Protein AF-M1EBD8-F1 (afdb_monomer_lite)

Structure (mmCIF, N/CA/C/O backbone):
data_AF-M1EBD8-F1
#
_entry.id   AF-M1EBD8-F1
#
loop_
_atom_site.group_PDB
_atom_site.id
_atom_site.type_symbol
_atom_site.label_atom_id
_atom_site.label_alt_id
_atom_site.label_comp_id
_atom_site.label_asym_id
_atom_site.label_entity_id
_atom_site.label_seq_id
_atom_site.pdbx_PDB_ins_code
_atom_site.Cartn_x
_atom_site.Cartn_y
_atom_site.Cartn_z
_atom_site.occupancy
_atom_site.B_iso_or_equiv
_atom_site.auth_seq_id
_atom_site.auth_comp_id
_atom_site.auth_asym_id
_atom_site.auth_atom_id
_atom_site.pdbx_PDB_model_num
ATOM 1 N N . ASN A 1 1 ? 43.723 12.667 -12.538 1.00 62.78 1 ASN A N 1
ATOM 2 C CA . ASN A 1 1 ? 42.540 11.938 -13.039 1.00 62.78 1 ASN A CA 1
ATOM 3 C C . ASN A 1 1 ? 41.293 12.764 -12.807 1.00 62.78 1 ASN A C 1
ATOM 5 O O . ASN A 1 1 ? 40.659 12.620 -11.770 1.00 62.78 1 ASN A O 1
ATOM 9 N N . GLU A 1 2 ? 40.964 13.647 -13.747 1.00 70.75 2 GLU A N 1
ATOM 10 C CA . GLU A 1 2 ? 39.648 14.291 -13.784 1.00 70.75 2 GLU A CA 1
ATOM 11 C C . GLU A 1 2 ? 38.629 13.294 -14.343 1.00 70.75 2 GLU A C 1
ATOM 13 O O . GLU A 1 2 ? 38.873 12.660 -15.369 1.00 70.75 2 GLU A O 1
ATOM 18 N N . LYS A 1 3 ? 37.501 13.105 -13.650 1.00 78.56 3 LYS A N 1
ATOM 19 C CA . LYS A 1 3 ? 36.395 12.296 -14.174 1.00 78.56 3 LYS A CA 1
ATOM 20 C C . LYS A 1 3 ? 35.703 13.076 -15.292 1.00 78.56 3 LYS A C 1
ATOM 22 O O . LYS A 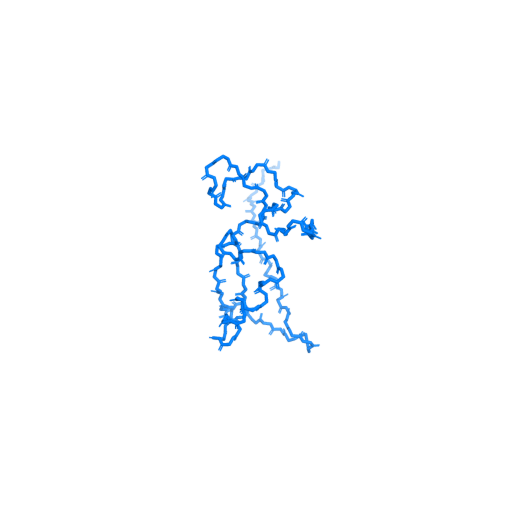1 3 ? 35.174 14.150 -15.039 1.00 78.56 3 LYS A O 1
ATOM 27 N N . SER A 1 4 ? 35.642 12.500 -16.491 1.00 81.62 4 SER A N 1
ATOM 28 C CA . SER A 1 4 ? 34.998 13.100 -17.672 1.00 81.62 4 SER A CA 1
ATOM 29 C C . SER A 1 4 ? 33.459 13.057 -17.650 1.00 81.62 4 SER A C 1
ATOM 31 O O . SER A 1 4 ? 32.826 13.552 -18.576 1.00 81.62 4 SER A O 1
ATOM 33 N N . GLY A 1 5 ? 32.847 12.463 -16.617 1.00 84.44 5 GLY A N 1
ATOM 34 C CA . GLY A 1 5 ? 31.394 12.386 -16.440 1.00 84.44 5 GLY A CA 1
ATOM 35 C C . GLY A 1 5 ? 30.945 11.186 -15.600 1.00 84.44 5 GLY A C 1
ATOM 36 O O . GLY A 1 5 ? 31.762 10.371 -15.165 1.00 84.44 5 GLY A O 1
ATOM 37 N N . GLY A 1 6 ? 29.635 11.086 -15.372 1.00 91.25 6 GLY A N 1
ATOM 38 C CA . GLY A 1 6 ? 28.967 9.959 -14.716 1.00 91.25 6 GLY A CA 1
ATOM 39 C C . GLY A 1 6 ? 27.509 9.860 -15.167 1.00 91.25 6 GLY A C 1
ATOM 40 O O . GLY A 1 6 ? 26.923 10.864 -15.568 1.00 91.25 6 GLY A O 1
ATOM 41 N N . GLY A 1 7 ? 26.936 8.657 -15.122 1.00 93.06 7 GLY A N 1
ATOM 42 C CA . GLY A 1 7 ? 25.566 8.396 -15.562 1.00 93.06 7 GLY A CA 1
ATOM 43 C C . GLY A 1 7 ? 24.920 7.237 -14.810 1.00 93.06 7 GLY A C 1
ATOM 44 O O . GLY A 1 7 ? 25.596 6.503 -14.087 1.00 93.06 7 GLY A O 1
ATOM 45 N N . TYR A 1 8 ? 23.608 7.093 -14.999 1.00 95.75 8 TYR A N 1
ATOM 46 C CA . TYR A 1 8 ? 22.780 6.064 -14.374 1.00 95.75 8 TYR A CA 1
ATOM 47 C C . TYR A 1 8 ? 21.894 5.396 -15.423 1.00 95.75 8 TYR A C 1
ATOM 49 O O . TYR A 1 8 ? 21.494 6.029 -16.400 1.00 95.75 8 TYR A O 1
ATOM 57 N N . ILE A 1 9 ? 21.573 4.128 -15.184 1.00 96.81 9 ILE A N 1
ATOM 58 C CA . ILE A 1 9 ? 20.547 3.383 -15.912 1.00 96.81 9 ILE A CA 1
ATOM 59 C C . ILE A 1 9 ? 19.489 2.924 -14.914 1.00 96.81 9 ILE A C 1
A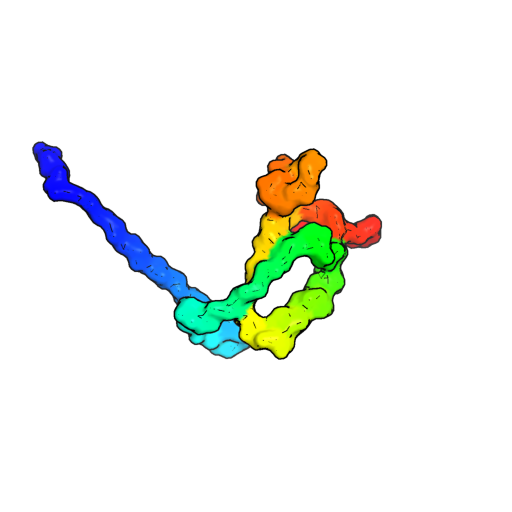TOM 61 O O . ILE A 1 9 ? 19.815 2.588 -13.774 1.00 96.81 9 ILE A O 1
ATOM 65 N N . VAL A 1 10 ? 18.234 2.915 -15.346 1.00 97.25 10 VAL A N 1
ATOM 66 C CA . VAL A 1 10 ? 17.127 2.314 -14.600 1.00 97.25 10 VAL A CA 1
ATOM 67 C C . VAL A 1 10 ? 16.816 0.980 -15.261 1.00 97.25 10 VAL A C 1
ATOM 69 O O . VAL A 1 10 ? 16.757 0.895 -16.486 1.00 97.25 10 VAL A O 1
ATOM 72 N N . VAL A 1 11 ? 16.673 -0.060 -14.448 1.00 97.12 11 VAL A N 1
ATOM 73 C CA . VAL A 1 11 ? 16.212 -1.373 -14.895 1.00 97.12 11 VAL A CA 1
ATOM 74 C C . VAL A 1 11 ? 14.846 -1.584 -14.273 1.00 97.12 11 VAL A C 1
ATOM 76 O O . VAL A 1 11 ? 14.723 -1.622 -13.047 1.00 97.12 11 VAL A O 1
ATOM 79 N N . ASP A 1 12 ? 13.835 -1.680 -15.123 1.00 97.62 12 ASP A N 1
ATOM 80 C CA . ASP A 1 12 ? 12.457 -1.830 -14.687 1.00 97.62 12 ASP A CA 1
ATOM 81 C C . ASP A 1 12 ? 12.202 -3.219 -14.077 1.00 97.62 12 ASP A C 1
ATOM 83 O O . ASP A 1 12 ? 12.794 -4.215 -14.514 1.00 97.62 12 ASP A O 1
ATOM 87 N N . PRO A 1 13 ? 11.326 -3.320 -13.061 1.00 97.12 13 PRO A N 1
ATOM 88 C CA . PRO A 1 13 ? 10.946 -4.603 -12.492 1.00 97.12 13 PRO A CA 1
ATOM 89 C C . PRO A 1 13 ? 10.033 -5.383 -13.444 1.00 97.12 13 PRO A C 1
ATOM 91 O O . PRO A 1 13 ? 9.250 -4.809 -14.200 1.00 97.12 13 PRO A O 1
ATOM 94 N N . VAL A 1 14 ? 10.060 -6.710 -13.327 1.00 97.69 14 VAL A N 1
ATOM 95 C CA . VAL A 1 14 ? 9.066 -7.586 -13.959 1.00 97.69 14 VAL A CA 1
ATOM 96 C C . VAL A 1 14 ? 8.001 -7.929 -12.924 1.00 97.69 14 VAL A C 1
ATOM 98 O O . VAL A 1 14 ? 8.305 -8.512 -11.882 1.00 97.69 14 VAL A O 1
ATOM 101 N N . LEU A 1 15 ? 6.752 -7.551 -13.196 1.00 97.50 15 LEU A N 1
ATOM 102 C CA . LEU A 1 15 ? 5.621 -7.857 -12.325 1.00 97.50 15 LEU A CA 1
ATOM 103 C C . LEU A 1 15 ? 4.981 -9.177 -12.751 1.00 97.50 15 LEU A C 1
ATOM 105 O O . LEU A 1 15 ? 4.673 -9.367 -13.926 1.00 97.50 15 LEU A O 1
ATOM 109 N N . HIS A 1 16 ? 4.743 -10.065 -11.789 1.00 97.19 16 HIS A N 1
ATOM 110 C CA . HIS A 1 16 ? 4.027 -11.319 -12.000 1.00 97.19 16 HIS A CA 1
ATOM 111 C C . HIS A 1 16 ? 2.765 -11.363 -11.137 1.00 97.19 16 HIS A C 1
ATOM 113 O O . HIS A 1 16 ? 2.802 -10.997 -9.961 1.00 97.19 16 HIS A O 1
ATOM 119 N N . VAL A 1 17 ? 1.650 -11.806 -11.716 1.00 95.00 17 VAL A N 1
ATOM 120 C CA . VAL A 1 17 ? 0.339 -11.880 -11.055 1.00 95.00 17 VAL A CA 1
ATOM 121 C C . VAL A 1 17 ? -0.365 -13.200 -11.377 1.00 95.00 17 VAL A C 1
ATOM 123 O O . VAL A 1 17 ? -0.045 -13.859 -12.361 1.00 95.00 17 VAL A O 1
ATOM 126 N N . GLY A 1 18 ? -1.353 -13.572 -10.559 1.00 93.06 18 GLY A N 1
ATOM 127 C CA . GLY A 1 18 ? -2.143 -14.788 -10.770 1.00 93.06 18 GLY A CA 1
ATOM 128 C C . GLY A 1 18 ? -1.420 -16.082 -10.375 1.00 93.06 18 GLY A C 1
ATOM 129 O O . GLY A 1 18 ? -0.225 -16.100 -10.087 1.00 93.06 18 GLY A O 1
ATOM 130 N N . ALA A 1 19 ? -2.170 -17.185 -10.322 1.00 93.31 19 ALA A N 1
ATOM 131 C CA . ALA A 1 19 ? -1.631 -18.508 -9.983 1.00 93.31 19 ALA A CA 1
ATOM 132 C C . ALA A 1 19 ? -0.773 -19.116 -11.111 1.00 93.31 19 ALA A C 1
ATOM 134 O O . ALA A 1 19 ? 0.017 -20.023 -10.870 1.00 93.31 19 ALA A O 1
ATOM 135 N N . ASP A 1 20 ? -0.932 -18.612 -12.332 1.00 95.25 20 ASP A N 1
ATOM 136 C CA . ASP A 1 20 ? -0.189 -18.975 -13.538 1.00 95.25 20 ASP A CA 1
ATOM 137 C C . ASP A 1 20 ? 1.091 -18.142 -13.733 1.00 95.25 20 ASP A C 1
ATOM 139 O O . ASP A 1 20 ? 1.807 -18.341 -14.714 1.00 95.25 20 ASP A O 1
ATOM 143 N N . ASN A 1 21 ? 1.409 -17.243 -12.792 1.00 95.25 21 ASN A N 1
ATOM 144 C CA . ASN A 1 21 ? 2.603 -16.395 -12.813 1.00 95.25 21 ASN A CA 1
ATOM 145 C C . ASN A 1 21 ? 2.697 -15.507 -14.072 1.00 95.25 21 ASN A C 1
ATOM 147 O O . ASN A 1 21 ? 3.788 -15.262 -14.601 1.00 95.25 21 ASN A O 1
ATOM 151 N N . HIS A 1 22 ? 1.548 -15.026 -14.553 1.00 96.62 22 HIS A N 1
ATOM 152 C CA . HIS A 1 22 ? 1.438 -14.183 -15.735 1.00 96.62 22 HIS A CA 1
ATOM 153 C C . HIS A 1 22 ? 2.249 -12.891 -15.579 1.00 96.62 22 HIS A C 1
ATOM 155 O O . HIS A 1 22 ? 2.123 -12.188 -14.575 1.00 96.62 22 HIS A O 1
ATOM 161 N N . VAL A 1 23 ? 3.068 -12.566 -16.584 1.00 97.94 23 VAL A N 1
ATOM 162 C CA . VAL A 1 23 ? 3.811 -11.299 -16.623 1.00 97.94 23 VAL A CA 1
ATOM 163 C C . VAL A 1 23 ? 2.829 -10.170 -16.907 1.00 97.94 23 VAL A C 1
ATOM 165 O O . VAL A 1 23 ? 2.214 -10.155 -17.968 1.00 97.94 23 VAL A O 1
ATOM 168 N N . LEU A 1 24 ? 2.718 -9.213 -15.989 1.00 97.50 24 LEU A N 1
ATOM 169 C CA . LEU A 1 24 ? 1.961 -7.981 -16.185 1.00 97.50 24 LEU A CA 1
ATOM 170 C C . LEU A 1 24 ? 2.895 -6.907 -16.769 1.00 97.50 24 LEU A C 1
ATOM 172 O O . LEU A 1 24 ? 3.784 -6.438 -16.052 1.00 97.50 24 LEU A O 1
ATOM 176 N N . PRO A 1 25 ? 2.716 -6.485 -18.037 1.00 97.69 25 PRO A N 1
ATOM 177 C CA . PRO A 1 25 ? 3.466 -5.360 -18.585 1.00 97.69 25 PRO A CA 1
ATOM 178 C C . PRO A 1 25 ? 3.207 -4.093 -17.765 1.00 97.69 25 PRO A C 1
ATOM 180 O O . PRO A 1 25 ? 2.069 -3.839 -17.364 1.00 97.69 25 PRO A O 1
ATOM 183 N N . LEU A 1 26 ? 4.240 -3.277 -17.539 1.00 97.44 26 LEU A N 1
ATOM 184 C CA . LEU A 1 26 ? 4.116 -2.062 -16.722 1.00 97.44 26 LEU A CA 1
ATOM 185 C C . LEU A 1 26 ? 3.100 -1.063 -17.298 1.00 97.44 26 LEU A C 1
ATOM 187 O O . LEU A 1 26 ? 2.336 -0.468 -16.541 1.00 97.44 26 LEU A O 1
ATOM 191 N N . ASP A 1 27 ? 3.000 -0.973 -18.626 1.00 97.44 27 ASP A N 1
ATOM 192 C CA . ASP A 1 27 ? 2.007 -0.140 -19.324 1.00 97.44 27 ASP A CA 1
ATOM 193 C C . ASP A 1 27 ? 0.559 -0.634 -19.148 1.00 97.44 27 ASP A C 1
ATOM 195 O O . ASP A 1 27 ? -0.393 0.074 -19.473 1.00 97.44 27 ASP A O 1
ATOM 199 N N . CYS A 1 28 ? 0.369 -1.851 -18.632 1.00 97.38 28 CYS A N 1
ATOM 200 C CA . CYS A 1 28 ? -0.943 -2.434 -18.366 1.00 97.38 28 CYS A CA 1
ATOM 201 C C . CYS A 1 28 ? -1.374 -2.299 -16.899 1.00 97.38 28 CYS A C 1
ATOM 203 O O . CYS A 1 28 ? -2.427 -2.825 -16.531 1.00 97.38 28 CYS A O 1
ATOM 205 N N . VAL A 1 29 ? -0.602 -1.621 -16.042 1.00 97.69 29 VAL A N 1
ATOM 206 C CA . VAL A 1 29 ? -0.989 -1.403 -14.642 1.00 97.69 29 VAL A CA 1
ATOM 207 C C . VAL A 1 29 ? -2.222 -0.499 -14.567 1.00 97.69 29 VAL A C 1
ATOM 209 O O . VAL A 1 29 ? -2.227 0.640 -15.025 1.00 97.69 29 VAL A O 1
ATOM 212 N N . THR A 1 30 ? -3.269 -1.003 -13.920 1.00 97.69 30 THR A N 1
ATOM 213 C CA . THR A 1 30 ? -4.476 -0.258 -13.559 1.00 97.69 30 THR A CA 1
ATOM 214 C C . THR A 1 30 ? -4.639 -0.324 -12.046 1.00 97.69 30 THR A C 1
ATOM 216 O O . THR A 1 30 ? -4.847 -1.386 -11.455 1.00 97.69 30 THR A O 1
ATOM 219 N N . LEU A 1 31 ? -4.507 0.829 -11.393 1.00 98.00 31 LEU A N 1
ATOM 220 C CA . LEU A 1 31 ? -4.306 0.907 -9.949 1.00 98.00 31 LEU A CA 1
ATOM 221 C C . LEU A 1 31 ? -5.438 1.662 -9.253 1.00 98.00 31 LEU A C 1
ATOM 223 O O . LEU A 1 31 ? -5.780 2.779 -9.643 1.00 98.00 31 LEU A O 1
ATOM 227 N N . GLN A 1 32 ? -5.980 1.075 -8.183 1.00 98.44 32 GLN A N 1
ATOM 228 C CA . GLN A 1 32 ? -6.941 1.742 -7.306 1.00 98.44 32 GLN A CA 1
ATOM 229 C C . GLN A 1 32 ? -6.313 2.062 -5.951 1.00 98.44 32 GLN A C 1
ATOM 231 O O . GLN A 1 32 ? -5.748 1.193 -5.286 1.00 98.44 32 GLN A O 1
ATOM 236 N N . THR A 1 33 ? -6.419 3.326 -5.536 1.00 98.31 33 THR A N 1
ATOM 237 C CA . THR A 1 33 ? -5.934 3.769 -4.225 1.00 98.31 33 THR A CA 1
ATOM 238 C C . THR A 1 33 ? -7.027 3.653 -3.170 1.00 98.31 33 THR A C 1
ATOM 240 O O . THR A 1 33 ? -8.133 4.154 -3.365 1.00 98.31 33 THR A O 1
ATOM 243 N N . PHE A 1 34 ? -6.691 3.068 -2.020 1.00 98.38 34 PHE A N 1
ATOM 244 C CA . PHE A 1 34 ? -7.551 3.013 -0.842 1.00 98.38 34 PHE A CA 1
ATOM 245 C C . PHE A 1 34 ? -6.918 3.754 0.339 1.00 98.38 34 PHE A C 1
ATOM 247 O O . PHE A 1 34 ? -5.757 3.539 0.696 1.00 98.38 34 PHE A O 1
ATOM 254 N N . LEU A 1 35 ? -7.720 4.597 0.995 1.00 97.94 35 LEU A N 1
ATOM 255 C CA . LEU A 1 35 ? -7.381 5.164 2.297 1.00 97.94 35 LEU A CA 1
ATOM 256 C C . LEU A 1 35 ? -7.509 4.061 3.349 1.00 97.94 35 LEU A C 1
ATOM 258 O O . LEU A 1 35 ? -8.614 3.758 3.796 1.00 97.94 35 LEU A O 1
ATOM 262 N N . ALA A 1 36 ? -6.387 3.470 3.757 1.00 97.56 36 ALA A N 1
ATOM 263 C CA . ALA A 1 36 ? -6.379 2.297 4.631 1.00 97.56 36 ALA A CA 1
ATOM 264 C C . ALA A 1 36 ? -7.152 2.515 5.942 1.00 97.56 36 ALA A C 1
ATOM 266 O O . ALA A 1 36 ? -7.925 1.658 6.361 1.00 97.56 36 ALA A O 1
ATOM 267 N N . LYS A 1 37 ? -7.059 3.715 6.535 1.00 96.25 37 LYS A N 1
ATOM 268 C CA 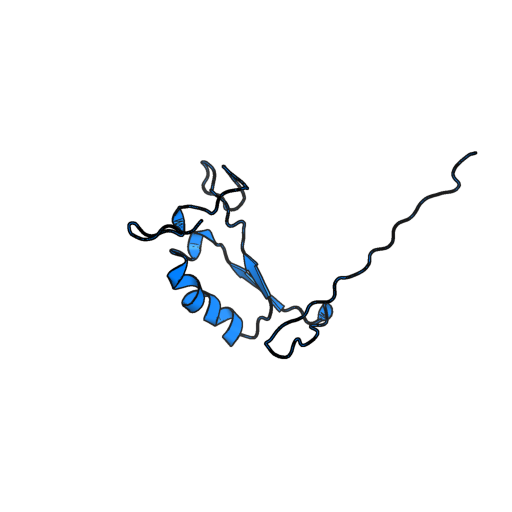. LYS A 1 37 ? -7.820 4.085 7.743 1.00 96.25 37 LYS A CA 1
ATOM 269 C C . LYS A 1 37 ? -9.349 4.020 7.585 1.00 96.25 37 LYS A C 1
ATOM 271 O O . LYS A 1 37 ? -10.058 3.990 8.582 1.00 96.25 37 LYS A O 1
ATOM 276 N N . CYS A 1 38 ? -9.863 4.021 6.354 1.00 96.88 38 CYS A N 1
ATOM 277 C CA . CYS A 1 38 ? -11.291 3.916 6.044 1.00 96.88 38 CYS A CA 1
ATOM 278 C C . CYS A 1 38 ? -11.731 2.471 5.733 1.00 96.88 38 CYS A C 1
ATOM 280 O O . CYS A 1 38 ? -12.924 2.220 5.565 1.00 96.88 38 CYS A O 1
ATOM 282 N N . LEU A 1 39 ? -10.802 1.509 5.679 1.00 97.31 39 LEU A N 1
ATOM 283 C CA . LEU A 1 39 ? -11.094 0.097 5.405 1.00 97.31 39 LEU A CA 1
ATOM 284 C C . LEU A 1 39 ? -11.530 -0.702 6.641 1.00 97.31 39 LEU A C 1
ATOM 286 O O . LEU A 1 39 ? -11.949 -1.845 6.491 1.00 97.31 39 LEU A O 1
ATOM 290 N N . GLY A 1 40 ? -11.524 -0.100 7.834 1.00 96.00 40 GLY A N 1
ATOM 291 C CA . GLY A 1 40 ? -11.973 -0.768 9.057 1.00 96.00 40 GLY A CA 1
ATOM 292 C C . GLY A 1 40 ? -11.084 -1.960 9.448 1.00 96.00 40 GLY A C 1
ATOM 293 O O . GLY A 1 40 ? -9.912 -1.997 9.059 1.00 96.00 40 GLY A O 1
ATOM 294 N N . PRO A 1 41 ? -11.620 -2.922 10.222 1.00 97.12 41 PRO A N 1
ATOM 295 C CA . PRO A 1 41 ? -10.866 -4.088 10.672 1.00 97.12 41 PRO A CA 1
ATOM 296 C C . PRO A 1 41 ? -10.370 -4.960 9.514 1.00 97.12 41 PRO A C 1
ATOM 298 O O . PRO A 1 41 ? -11.083 -5.149 8.528 1.00 97.12 41 PRO A O 1
ATOM 301 N N . PHE A 1 42 ? -9.170 -5.525 9.648 1.00 97.44 42 PHE A N 1
ATOM 302 C CA . PHE A 1 42 ? -8.470 -6.222 8.562 1.00 97.44 42 PHE A CA 1
ATOM 303 C C . PHE A 1 42 ? -9.246 -7.417 7.975 1.00 97.44 42 PHE A C 1
ATOM 305 O O . PHE A 1 42 ? -9.204 -7.648 6.771 1.00 97.44 42 PHE A O 1
ATOM 312 N N . ASP A 1 43 ? -10.019 -8.145 8.788 1.00 96.50 43 ASP A N 1
ATOM 313 C CA . ASP A 1 43 ? -10.865 -9.264 8.336 1.00 96.50 43 ASP A CA 1
ATOM 314 C C . ASP A 1 43 ? -11.976 -8.854 7.362 1.00 96.50 43 ASP A C 1
ATOM 316 O O . ASP A 1 43 ? -12.492 -9.699 6.636 1.00 96.50 43 ASP A O 1
ATOM 320 N N . GLU A 1 44 ? -12.342 -7.575 7.304 1.00 97.19 44 GLU A N 1
ATOM 321 C CA . GLU A 1 44 ? -13.353 -7.087 6.365 1.00 97.1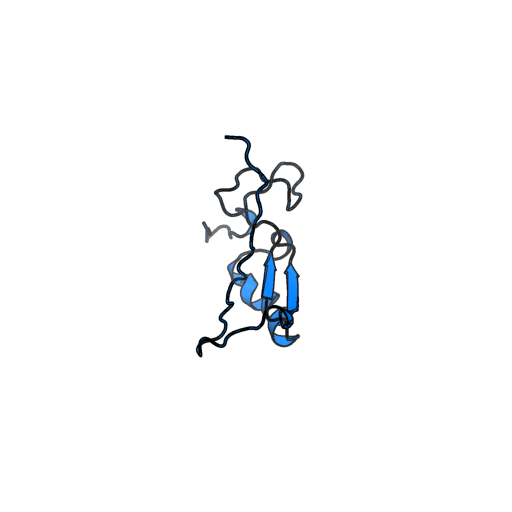9 44 GLU A CA 1
ATOM 322 C C . GLU A 1 44 ? -12.756 -6.642 5.024 1.00 97.19 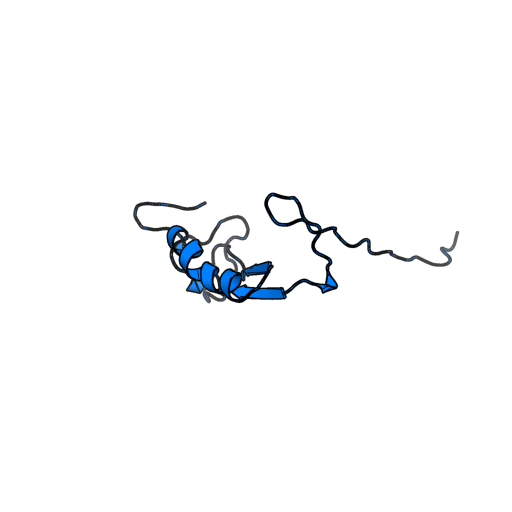44 GLU A C 1
ATOM 324 O O . GLU A 1 44 ? -13.501 -6.416 4.063 1.00 97.19 44 GLU A O 1
ATOM 329 N N . TRP A 1 45 ? -11.429 -6.507 4.928 1.00 97.88 45 TRP A N 1
ATOM 330 C CA . TRP A 1 45 ? -10.778 -5.875 3.781 1.00 97.88 45 TRP A CA 1
ATOM 331 C C . TRP A 1 45 ? -11.030 -6.623 2.481 1.00 97.88 45 TRP A C 1
ATOM 333 O O . TRP A 1 45 ? -11.301 -5.979 1.477 1.00 97.88 45 TRP A O 1
ATOM 343 N N . GLU A 1 46 ? -11.024 -7.958 2.484 1.00 97.75 46 GLU A N 1
ATOM 344 C CA . GLU A 1 46 ? -11.276 -8.739 1.267 1.00 97.75 46 GLU A CA 1
ATOM 345 C C . GLU A 1 46 ? -12.612 -8.349 0.615 1.00 97.75 46 GLU A C 1
ATOM 347 O O . GLU A 1 46 ? -12.677 -8.097 -0.588 1.00 97.75 46 GLU A O 1
ATOM 352 N N . SER A 1 47 ? -13.676 -8.230 1.416 1.00 97.88 47 SER A N 1
ATOM 353 C CA . SER A 1 47 ? -14.997 -7.832 0.920 1.00 97.88 47 SER A CA 1
ATOM 354 C C . SER A 1 47 ? -14.997 -6.415 0.337 1.00 97.88 47 SER A C 1
ATOM 356 O O . SER A 1 47 ? -15.600 -6.179 -0.709 1.00 97.88 47 SER A O 1
ATOM 358 N N . ARG A 1 48 ? -14.265 -5.490 0.969 1.00 97.50 48 ARG A N 1
ATOM 359 C CA . ARG A 1 48 ? -14.178 -4.077 0.577 1.00 97.50 48 ARG A CA 1
ATOM 360 C C . ARG A 1 48 ? -13.297 -3.870 -0.655 1.00 97.50 48 ARG A C 1
ATOM 362 O O . ARG A 1 48 ? -13.592 -3.009 -1.473 1.00 97.50 48 ARG A O 1
ATOM 369 N N . LEU A 1 49 ? -12.243 -4.670 -0.806 1.00 98.12 49 LEU A N 1
ATOM 370 C CA . LEU A 1 49 ? -11.314 -4.625 -1.936 1.00 98.12 49 LEU A CA 1
ATOM 371 C C . LEU A 1 49 ? -11.838 -5.395 -3.152 1.00 98.12 49 LEU A C 1
ATOM 373 O O . LEU A 1 49 ? -11.397 -5.137 -4.270 1.00 98.12 49 LEU A O 1
ATOM 377 N N . ARG A 1 50 ? -12.818 -6.292 -2.969 1.00 98.06 50 ARG A N 1
ATOM 378 C CA . ARG A 1 50 ? -13.449 -7.047 -4.061 1.00 98.06 50 ARG A CA 1
ATOM 379 C C . ARG A 1 50 ? -13.958 -6.140 -5.178 1.00 98.06 50 ARG A C 1
ATOM 381 O O . ARG A 1 50 ? -13.797 -6.487 -6.339 1.00 98.06 50 ARG A O 1
ATOM 388 N N . VAL A 1 51 ? -14.490 -4.961 -4.851 1.00 97.19 51 VAL A N 1
ATOM 389 C CA . VAL A 1 51 ? -14.951 -3.993 -5.859 1.00 97.19 51 VAL A CA 1
ATOM 390 C C . VAL A 1 51 ? -13.844 -3.591 -6.841 1.00 97.19 51 VAL A C 1
ATOM 392 O O . VAL A 1 51 ? -14.128 -3.442 -8.025 1.00 97.19 51 VAL A O 1
ATOM 395 N N . ALA A 1 52 ? -12.589 -3.482 -6.389 1.00 97.94 52 ALA A N 1
ATOM 396 C CA . ALA A 1 52 ? -11.453 -3.142 -7.245 1.00 97.94 52 ALA A CA 1
ATOM 397 C C . ALA A 1 52 ? -11.212 -4.237 -8.285 1.00 97.94 52 ALA A C 1
ATOM 399 O O . ALA A 1 52 ? -11.150 -3.970 -9.484 1.00 97.94 52 ALA A O 1
ATOM 400 N N . LYS A 1 53 ? -11.166 -5.486 -7.811 1.00 96.56 53 LYS A N 1
ATOM 401 C CA . LYS A 1 53 ? -11.018 -6.671 -8.654 1.00 96.56 53 LYS A CA 1
ATOM 402 C C . LYS A 1 53 ? -12.153 -6.768 -9.676 1.00 96.56 53 LYS A C 1
ATOM 404 O O . LYS A 1 53 ? -11.887 -6.906 -10.863 1.00 96.56 53 LYS A O 1
ATOM 409 N N . GLU A 1 54 ? -13.408 -6.686 -9.230 1.00 98.12 54 GLU A N 1
ATOM 410 C CA . GLU A 1 54 ? -14.573 -6.819 -10.121 1.00 98.12 54 GLU A CA 1
ATOM 411 C C . GLU A 1 54 ? -14.702 -5.637 -11.102 1.00 98.12 54 GLU A C 1
ATOM 413 O O . GLU A 1 54 ? -15.319 -5.774 -12.153 1.00 98.12 54 GLU A O 1
ATOM 418 N N . SER A 1 55 ? -14.071 -4.495 -10.803 1.00 98.06 55 SER A N 1
ATOM 419 C CA . SER A 1 55 ? -13.972 -3.344 -11.716 1.00 98.06 55 SER A CA 1
ATOM 420 C C . SER A 1 55 ? -12.785 -3.428 -12.689 1.00 98.06 55 SER A C 1
ATOM 422 O O . SER A 1 55 ? -12.601 -2.520 -13.495 1.00 98.06 55 SER A O 1
ATOM 424 N N . GLY A 1 56 ? -11.975 -4.490 -12.627 1.00 96.88 56 GLY A N 1
ATOM 425 C CA . GLY A 1 56 ? -10.855 -4.723 -13.544 1.00 96.88 56 GLY A CA 1
ATOM 426 C C . GLY A 1 56 ? -9.514 -4.111 -13.127 1.00 96.88 56 GLY A C 1
ATOM 427 O O . GLY A 1 56 ? -8.574 -4.169 -13.916 1.00 96.88 56 GLY A O 1
ATOM 428 N N . TYR A 1 57 ? -9.386 -3.557 -11.914 1.00 98.38 57 TYR A N 1
ATOM 429 C CA . TYR A 1 57 ? -8.088 -3.102 -11.404 1.00 98.38 57 TYR A CA 1
ATOM 430 C C . TYR A 1 57 ? -7.171 -4.296 -11.116 1.00 98.38 57 TYR A C 1
ATOM 432 O O . TYR A 1 57 ? -7.592 -5.284 -10.512 1.00 98.38 57 TYR A O 1
ATOM 440 N N . ASN A 1 58 ? -5.899 -4.180 -11.497 1.00 96.81 58 ASN A N 1
ATOM 441 C CA . ASN A 1 58 ? -4.884 -5.220 -11.294 1.00 96.81 58 ASN A CA 1
ATOM 442 C C . ASN A 1 58 ? -3.824 -4.861 -10.239 1.00 96.81 58 ASN A C 1
ATOM 444 O O . ASN A 1 58 ? -2.966 -5.685 -9.928 1.00 96.81 58 ASN A O 1
ATOM 448 N N . MET A 1 59 ? -3.910 -3.668 -9.644 1.00 98.12 59 MET A N 1
ATOM 449 C CA . MET A 1 59 ? -3.060 -3.251 -8.534 1.00 98.12 59 MET A CA 1
ATOM 450 C C . MET A 1 59 ? -3.859 -2.469 -7.487 1.00 98.12 59 MET A C 1
ATOM 452 O O . MET A 1 59 ? -4.681 -1.609 -7.807 1.00 98.12 59 MET A O 1
ATOM 456 N N . ILE A 1 60 ? -3.590 -2.745 -6.213 1.00 98.25 60 ILE A N 1
ATOM 457 C CA . ILE A 1 60 ? -4.130 -1.982 -5.086 1.00 98.25 60 ILE A CA 1
ATOM 458 C C . ILE A 1 60 ? -2.988 -1.180 -4.476 1.00 98.25 60 ILE A C 1
ATOM 460 O O . ILE A 1 60 ? -1.960 -1.737 -4.100 1.00 98.25 60 ILE A O 1
ATOM 464 N N . HIS A 1 61 ? -3.190 0.126 -4.344 1.00 98.50 61 HIS A N 1
ATOM 465 C CA . HIS A 1 61 ? -2.305 1.001 -3.589 1.00 98.50 61 HIS A CA 1
ATOM 466 C C . HIS A 1 61 ? -2.976 1.383 -2.275 1.00 98.50 61 HIS A C 1
ATOM 468 O O . HIS A 1 61 ? -4.044 1.997 -2.255 1.00 98.50 61 HIS A O 1
ATOM 474 N N . PHE A 1 62 ? -2.344 1.041 -1.162 1.00 98.50 62 PHE A N 1
ATOM 475 C CA . PHE A 1 62 ? -2.773 1.523 0.141 1.00 98.50 62 PHE A CA 1
ATOM 476 C C . PHE A 1 62 ? -2.020 2.800 0.490 1.00 98.50 62 PHE A C 1
ATOM 478 O O . PHE A 1 62 ? -0.799 2.861 0.359 1.00 98.50 62 PHE A O 1
ATOM 485 N N . THR A 1 63 ? -2.722 3.795 1.035 1.00 98.19 63 THR A N 1
ATOM 486 C CA . THR A 1 63 ? -2.026 4.782 1.875 1.00 98.19 63 THR A CA 1
ATOM 487 C C . THR A 1 63 ? -1.355 4.074 3.054 1.00 98.19 63 THR A C 1
ATOM 489 O O . THR A 1 63 ? -1.840 3.004 3.422 1.00 98.19 63 THR A O 1
ATOM 492 N N . PRO A 1 64 ? -0.317 4.655 3.685 1.00 98.25 64 PRO A N 1
ATOM 493 C CA . PRO A 1 64 ? 0.448 3.983 4.732 1.00 98.25 64 PRO A CA 1
ATOM 494 C C . PRO A 1 64 ? -0.418 3.235 5.755 1.00 98.25 64 PRO A C 1
ATOM 496 O O . PRO A 1 64 ? -1.433 3.747 6.238 1.00 98.25 64 PRO A O 1
ATOM 499 N N . LEU A 1 65 ? -0.015 1.997 6.040 1.00 98.00 65 LEU A N 1
ATOM 500 C CA . LEU A 1 65 ? -0.723 1.054 6.911 1.00 98.00 65 LEU A CA 1
ATOM 501 C C . LEU A 1 65 ? -0.280 1.158 8.374 1.00 98.00 65 LEU A C 1
ATOM 503 O O . LEU A 1 65 ? -0.833 0.496 9.247 1.00 98.00 65 LEU A O 1
ATOM 507 N N . GLN A 1 66 ? 0.745 1.956 8.629 1.00 98.25 66 GLN A N 1
ATOM 508 C CA . GLN A 1 66 ? 1.443 2.039 9.897 1.00 98.25 66 GLN A CA 1
ATOM 509 C C . GLN A 1 66 ? 0.673 2.852 10.947 1.00 98.25 66 GLN A C 1
ATOM 511 O O . GLN A 1 66 ? -0.252 3.601 10.620 1.00 98.25 66 GLN A O 1
ATOM 516 N N . THR A 1 67 ? 1.071 2.730 12.215 1.00 98.12 67 THR A N 1
ATOM 517 C CA . THR A 1 67 ? 0.484 3.478 13.336 1.00 98.12 67 THR A CA 1
ATOM 518 C C . THR A 1 67 ? 0.462 4.981 13.061 1.00 98.12 67 THR A C 1
ATOM 520 O O . THR A 1 67 ? 1.497 5.603 12.804 1.00 98.12 67 THR A O 1
ATOM 523 N N . LEU A 1 68 ? -0.731 5.578 13.142 1.00 98.00 68 LEU A N 1
ATOM 524 C CA . LEU A 1 68 ? -0.941 6.994 12.851 1.00 98.00 68 LEU A CA 1
ATOM 525 C C . LEU A 1 68 ? -0.532 7.892 14.026 1.00 98.00 68 LEU A C 1
ATOM 527 O O . LEU A 1 68 ? -0.708 7.553 15.194 1.00 98.00 68 LEU A O 1
ATOM 531 N N . GLY A 1 69 ? -0.021 9.072 13.693 1.00 97.56 69 GLY A N 1
ATOM 532 C CA . GLY A 1 69 ? 0.298 10.154 14.613 1.00 97.56 69 GLY A CA 1
ATOM 533 C C . GLY A 1 69 ? -0.918 10.981 15.021 1.00 97.56 69 GLY A C 1
ATOM 534 O O . GLY A 1 69 ? -2.058 10.717 14.633 1.00 97.56 69 GLY A O 1
ATOM 535 N N . LEU A 1 70 ? -0.657 12.041 15.789 1.00 97.06 70 LEU A N 1
ATOM 536 C CA . LEU A 1 70 ? -1.685 12.825 16.486 1.00 97.06 70 LEU A CA 1
ATOM 537 C C . LEU A 1 70 ? -2.759 13.419 15.564 1.00 97.06 70 LEU A C 1
ATOM 539 O O . LEU A 1 70 ? -3.930 13.452 15.925 1.00 97.06 70 LEU A O 1
ATOM 543 N N . SER A 1 71 ? -2.389 13.855 14.357 1.00 97.06 71 SER A N 1
ATOM 544 C CA . SER A 1 71 ? -3.347 14.429 13.400 1.00 97.06 71 SER A CA 1
ATOM 545 C C . SER A 1 71 ? -4.257 13.392 12.739 1.00 97.06 71 SER A C 1
ATOM 547 O O . SER A 1 71 ? -5.200 13.765 12.042 1.00 97.06 71 SER A O 1
ATOM 549 N N . ARG A 1 72 ? -3.959 12.092 12.890 1.00 95.19 72 ARG A N 1
ATOM 550 C CA . ARG A 1 72 ? -4.639 10.975 12.208 1.00 95.19 72 ARG A CA 1
ATOM 551 C C . ARG A 1 72 ? -4.693 11.115 10.674 1.00 95.19 72 ARG A C 1
ATOM 553 O O . ARG A 1 72 ? -5.537 10.512 9.995 1.00 95.19 72 ARG A O 1
ATOM 560 N N . SER A 1 73 ? -3.791 11.912 10.098 1.00 96.75 73 SER A N 1
ATOM 561 C CA . SER A 1 73 ? -3.505 11.896 8.660 1.00 96.75 73 SER A CA 1
ATOM 562 C C . SER A 1 73 ? -2.860 10.561 8.291 1.00 96.75 73 SER A C 1
ATOM 564 O O . SER A 1 73 ? -2.000 10.098 9.033 1.00 96.75 73 SER A O 1
ATOM 566 N N . CYS A 1 74 ? -3.206 9.975 7.136 1.00 95.62 74 CYS A N 1
ATOM 567 C CA . CYS A 1 74 ? -2.585 8.726 6.661 1.00 95.62 74 CYS A CA 1
ATOM 568 C C . CYS A 1 74 ? -1.067 8.846 6.454 1.00 95.62 74 CYS A C 1
ATOM 570 O O . CYS A 1 74 ? -0.387 7.839 6.334 1.00 95.62 74 CYS A O 1
ATOM 572 N N . TYR A 1 75 ? -0.546 10.072 6.387 1.00 96.75 75 TYR A N 1
ATOM 573 C CA . TYR A 1 75 ? 0.872 10.358 6.175 1.00 96.75 75 TYR A CA 1
ATOM 574 C C . TYR A 1 75 ? 1.573 10.884 7.435 1.00 96.75 75 TYR A C 1
ATOM 576 O O . TYR A 1 75 ? 2.764 11.172 7.400 1.00 96.75 75 TYR A O 1
ATOM 584 N N . SER A 1 76 ? 0.851 11.015 8.553 1.00 97.88 76 SER A N 1
ATOM 585 C CA . SER A 1 76 ? 1.442 11.310 9.858 1.00 97.88 76 SER A CA 1
ATOM 586 C C . SER A 1 76 ? 1.625 9.987 10.583 1.00 97.88 76 SER A C 1
ATOM 588 O O . SER A 1 76 ? 0.644 9.424 11.060 1.00 97.88 76 SER A O 1
ATOM 590 N N . LEU A 1 77 ? 2.849 9.458 10.604 1.00 98.06 77 LEU A N 1
ATOM 591 C CA . LEU A 1 77 ? 3.159 8.144 11.175 1.00 98.06 77 LEU A CA 1
ATOM 592 C C . LEU A 1 77 ? 3.835 8.305 12.535 1.00 98.06 77 LEU A C 1
ATOM 594 O O . LEU A 1 77 ? 4.849 8.991 12.641 1.00 98.06 77 LEU A O 1
ATOM 598 N N . ALA A 1 78 ? 3.279 7.665 13.562 1.00 98.25 78 ALA A N 1
ATOM 599 C CA . ALA A 1 78 ? 3.877 7.609 14.894 1.00 98.25 78 ALA A CA 1
ATOM 600 C C . ALA A 1 78 ? 4.927 6.497 15.007 1.00 98.25 78 ALA A C 1
ATOM 602 O O . ALA A 1 78 ? 5.920 6.669 15.707 1.00 98.25 78 ALA A O 1
ATOM 603 N N . ASN A 1 79 ? 4.704 5.368 14.327 1.00 97.88 79 ASN A N 1
ATOM 604 C CA . ASN A 1 79 ? 5.631 4.242 14.306 1.00 97.88 79 ASN A CA 1
ATOM 605 C C . ASN A 1 79 ? 5.561 3.523 12.956 1.00 97.88 79 ASN A C 1
ATOM 607 O O . ASN A 1 79 ? 4.544 2.924 12.625 1.00 97.88 79 ASN A O 1
ATOM 611 N N . GLN A 1 80 ? 6.642 3.582 12.181 1.00 97.81 80 GLN A N 1
ATOM 612 C CA . GLN A 1 80 ? 6.730 3.022 10.831 1.00 97.81 80 GLN A CA 1
ATOM 613 C C . GLN A 1 80 ? 6.908 1.493 10.814 1.00 97.81 80 GLN A C 1
ATOM 615 O O . GLN A 1 80 ? 6.769 0.880 9.756 1.00 97.81 80 GLN A O 1
ATOM 620 N N . LEU A 1 81 ? 7.231 0.883 11.957 1.00 97.50 81 LEU A N 1
ATOM 621 C CA . LEU A 1 81 ? 7.489 -0.555 12.084 1.00 97.50 81 LEU A CA 1
ATOM 622 C C . LEU A 1 81 ? 6.287 -1.334 12.631 1.00 97.50 81 LEU A C 1
ATOM 624 O O . LEU A 1 81 ? 6.348 -2.556 12.726 1.00 97.50 81 LEU A O 1
ATOM 628 N N . GLU A 1 82 ? 5.204 -0.644 12.985 1.00 97.31 82 GLU A N 1
ATOM 629 C CA . GLU A 1 82 ? 3.996 -1.253 13.536 1.00 97.31 82 GLU A CA 1
ATOM 630 C C . GLU A 1 82 ? 2.790 -0.975 12.645 1.00 97.31 82 GLU A C 1
ATOM 632 O O . GLU A 1 82 ? 2.582 0.154 12.191 1.00 97.31 82 GLU A O 1
ATOM 637 N N . LEU A 1 83 ? 1.972 -2.006 12.428 1.00 97.75 83 LEU A N 1
ATOM 638 C CA . LEU A 1 83 ? 0.673 -1.879 11.781 1.00 97.75 83 LEU A CA 1
ATOM 639 C C . LEU A 1 83 ? -0.271 -1.020 12.636 1.00 97.75 83 LEU A C 1
ATOM 641 O O . LEU A 1 83 ? -0.285 -1.135 13.863 1.00 97.75 83 LEU A O 1
ATOM 645 N N . ASN A 1 84 ? -1.105 -0.199 11.992 1.00 97.56 84 ASN A N 1
ATOM 646 C CA . ASN A 1 84 ? -2.087 0.617 12.694 1.00 97.56 84 ASN A CA 1
ATOM 647 C C . ASN A 1 84 ? -3.028 -0.267 13.544 1.00 97.56 84 ASN A C 1
ATOM 649 O O . ASN A 1 84 ? -3.751 -1.101 12.985 1.00 97.56 84 ASN A O 1
ATOM 653 N N . PRO A 1 85 ? -3.087 -0.069 14.878 1.00 96.50 85 PRO A N 1
ATOM 654 C CA . PRO A 1 85 ? -3.943 -0.862 15.757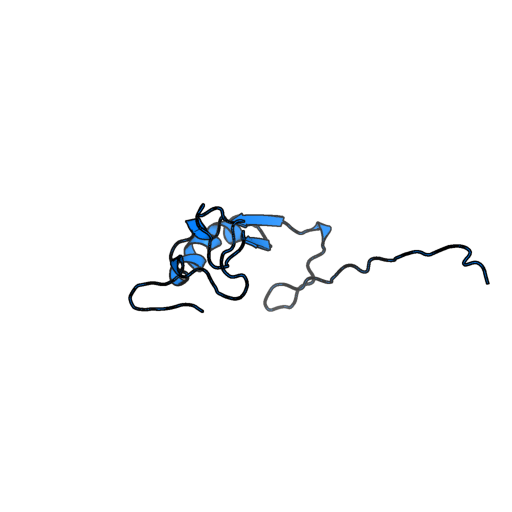 1.00 96.50 85 PRO A CA 1
ATOM 655 C C . PRO A 1 85 ? -5.438 -0.733 15.434 1.00 96.50 85 PRO A C 1
ATOM 657 O O . PRO A 1 85 ? -6.195 -1.638 15.775 1.00 96.50 85 PRO A O 1
ATOM 660 N N . ASP A 1 86 ? -5.863 0.323 14.730 1.00 95.88 86 ASP A N 1
ATOM 661 C CA . ASP A 1 86 ? -7.254 0.512 14.294 1.00 95.88 86 ASP A CA 1
ATOM 662 C C . ASP A 1 86 ? -7.760 -0.609 13.363 1.00 95.88 86 ASP A C 1
ATOM 664 O O . ASP A 1 86 ? -8.968 -0.784 13.204 1.00 95.88 86 ASP A O 1
ATOM 668 N N . PHE A 1 87 ? -6.862 -1.381 12.740 1.00 97.62 87 PHE A N 1
ATOM 669 C CA . PHE A 1 87 ? -7.243 -2.533 11.916 1.00 97.62 87 PHE A CA 1
ATOM 670 C C . PHE A 1 87 ? -7.578 -3.777 12.751 1.00 97.62 87 PHE A C 1
ATOM 672 O O . PHE A 1 87 ? -8.072 -4.769 12.213 1.00 97.62 87 PHE A O 1
ATOM 679 N N . SER A 1 88 ? -7.319 -3.746 14.060 1.00 97.19 88 SER A N 1
ATOM 680 C CA . SER A 1 88 ? -7.629 -4.827 14.997 1.00 97.19 88 SER A CA 1
ATOM 681 C C . SER A 1 88 ? -9.042 -4.717 15.563 1.00 97.19 88 SER A C 1
ATOM 683 O O . SER A 1 88 ? -9.632 -3.643 15.650 1.00 97.19 88 SER A O 1
ATOM 685 N N . ARG A 1 89 ? -9.586 -5.856 15.998 1.00 94.81 89 ARG A N 1
ATOM 686 C CA . ARG A 1 89 ? -10.806 -5.919 16.814 1.00 94.81 89 ARG A CA 1
ATOM 687 C C . ARG A 1 89 ? -10.437 -6.121 18.284 1.00 94.81 89 ARG A C 1
ATOM 689 O O . ARG A 1 89 ? -9.357 -6.644 18.554 1.00 94.81 89 ARG A O 1
ATOM 696 N N . PRO A 1 90 ? -11.353 -5.849 19.235 1.00 93.06 90 PRO A N 1
ATOM 697 C CA . PRO A 1 90 ? -11.114 -6.117 20.656 1.00 93.06 90 PRO A CA 1
ATOM 698 C C . PRO A 1 90 ? -10.613 -7.541 20.956 1.00 93.06 90 PRO A C 1
ATOM 700 O O . PRO A 1 90 ? -9.781 -7.723 21.836 1.00 93.06 90 PRO A O 1
ATOM 703 N N . ASN A 1 91 ? -11.061 -8.535 20.178 1.00 94.12 91 ASN A N 1
ATOM 704 C CA . ASN A 1 91 ? -10.733 -9.950 20.390 1.00 94.12 91 ASN A CA 1
ATOM 705 C C . ASN A 1 91 ? -9.683 -10.505 19.410 1.00 94.12 91 ASN A C 1
ATOM 707 O O . ASN A 1 91 ? -9.385 -11.697 19.452 1.00 94.12 91 ASN A O 1
ATOM 711 N N . LYS A 1 92 ? -9.159 -9.690 18.483 1.00 95.19 92 LYS A N 1
ATOM 712 C CA . LYS A 1 92 ? -8.204 -10.148 17.466 1.00 95.19 92 LYS A CA 1
ATOM 713 C C . LYS A 1 92 ? -7.282 -9.014 17.042 1.00 95.19 92 LYS A C 1
ATOM 715 O O . LYS A 1 92 ? -7.719 -8.066 16.389 1.00 95.19 92 LYS A O 1
ATOM 720 N N . LYS A 1 93 ? -6.005 -9.152 17.397 1.00 93.75 93 LYS A N 1
ATOM 721 C CA . LYS A 1 93 ? -4.940 -8.228 17.014 1.00 93.75 93 LYS A CA 1
ATOM 722 C C . LYS A 1 93 ? -4.295 -8.677 15.703 1.00 93.75 93 LYS A C 1
ATOM 724 O O . LYS A 1 93 ? -3.989 -9.857 15.550 1.00 93.75 93 LYS A O 1
ATOM 729 N N . TYR A 1 94 ? -4.074 -7.732 14.799 1.00 93.00 94 TYR A N 1
ATOM 730 C CA . TYR A 1 94 ? -3.220 -7.896 13.625 1.00 93.00 94 TYR A CA 1
ATOM 731 C C . TYR A 1 94 ? -1.918 -7.128 13.876 1.00 93.00 94 TYR A C 1
ATOM 733 O O . TYR A 1 94 ? -1.957 -6.026 14.427 1.00 93.00 94 TYR A O 1
ATOM 741 N N . THR A 1 95 ? -0.782 -7.732 13.540 1.00 86.94 95 THR A N 1
ATOM 742 C CA . THR A 1 95 ? 0.567 -7.187 13.764 1.00 86.94 95 THR A CA 1
ATOM 743 C C . THR A 1 95 ? 1.401 -7.340 12.517 1.00 86.94 95 THR A C 1
ATOM 745 O O . THR A 1 95 ? 1.305 -8.442 11.929 1.00 86.94 95 THR A O 1
#

Radius of gyration: 18.96 Å; chains: 1; bounding box: 58×33×40 Å

pLDDT: mean 95.71, std 5.37, range [62.78, 98.5]

Secondary structure (DSSP, 8-state):
-----------PPPEEETTTTEEE-GGG--EEEE-GGGS-SGGGHHHHHHHHHHTT--EEEES--EEE-TT--TT-EEEEEEE-GGGSBTTB---

Sequence (95 aa):
NEKSGGGYIVVDPVLHVGADNHVLPLDCVTLQTFLAKCLGPFDEWESRLRVAKESGYNMIHFTPLQTLGLSRSCYSLANQLELNPDFSRPNKKYT

InterPro domains:
  IPR010401 Glycogen debranching enzyme [PTHR10569] (2-90)
  IPR017853 Glycoside hydrolase superfamily [SSF51445] (20-90)
  IPR032792 Glycogen debranching enzyme, glucanotransferase domain [PF14701] (23-91)

Foldseek 3Di:
DDDPDDDDDDDDDFDFDDPVRDTDDPVNAAEDEDALLVCFAPVSNCVVCVVCVVVPHPYYHYQQQAAADDVNDSPHHPDNVHGHQRNADPVGGDD

Organism: Mustela putorius furo (NCBI:txid9669)